Protein AF-A0A368F250-F1 (afdb_monomer)

Organism: Ancylostoma caninum (NCBI:txid29170)

Mean predicted aligned error: 8.26 Å

Sequence (162 aa):
MLPTKDPIIILNKEKTGNYNPNMENKTLSLICSYIQCHPVGLQCSTTVRPKGHCCDICGGMMKFASNKFTVDSIAAAIQETVKENNLMDLLQYSIDRIDNEGVVPHYQITVFPTKKYDDTVFQIFIIELDYKLSNNKGNSMEYFSVKYEWSRLDHSYSQGNC

Nearest PDB structures (foldseek):
  8avi-assembly1_B  TM=5.311E-01  e=6.232E-02  Bacillus cereus ATCC 14579
  1iuj-assembly1_B  TM=4.843E-01  e=1.153E-01  Thermus thermophilus
  2ap6-assembly1_A  TM=4.893E-01  e=9.933E-01  Agrobacterium fabrum str. C58
  5k9f-assembly1_A  TM=4.587E-01  e=7.766E-01  Paraburkholderia xenovorans LB400
  1vqs-assembly1_B  TM=4.486E-01  e=9.933E-01  Agrobacterium fabrum str. C58

Secondary structure (DSSP, 8-state):
----PPP-----TTTS----GGGSHHHHHHHHTT-PPPP-TTT-SB-B--TT-SS-BSSEEEEEE-SS--HHHHHHHHHHHHHHTT-TTTEEEEEEE--SS-SS-EEEEEEEESSS--HHHHHHHHHHHHHHHHHT-SSTTSSEEEEEEE-B--GGGGS---

Radius of gyration: 18.61 Å; Cα contacts (8 Å, |Δi|>4): 246; chains: 1; bounding box: 74×42×40 Å

Solvent-accessible surface area (backbone atoms only — not comparable to full-atom values): 9568 Å² total; per-residue (Å²): 137,80,84,79,73,74,80,79,78,76,69,63,51,85,50,49,47,70,51,59,73,60,48,38,69,72,50,31,52,60,57,35,73,78,54,85,71,72,88,48,72,91,63,19,67,38,66,40,65,59,92,72,54,80,46,65,38,56,33,28,37,40,33,33,34,27,73,68,61,32,53,66,57,50,52,51,50,50,53,50,52,32,59,78,67,69,39,72,81,45,54,46,74,49,81,41,34,78,45,87,79,54,93,50,46,30,41,36,38,38,37,37,50,69,56,85,68,54,43,65,63,44,50,52,52,52,53,51,42,50,51,53,55,57,67,70,38,90,51,76,84,36,52,38,80,73,47,74,52,63,19,36,62,65,69,79,71,74,80,76,83,132

Structure (mmCIF, N/CA/C/O backbone):
data_AF-A0A368F250-F1
#
_entry.id   AF-A0A368F250-F1
#
loop_
_atom_site.group_PDB
_atom_site.id
_atom_site.type_symbol
_atom_site.label_atom_id
_atom_site.label_alt_id
_atom_site.label_comp_id
_atom_site.label_asym_id
_atom_site.label_entity_id
_atom_site.label_seq_id
_atom_site.pdbx_PDB_ins_code
_atom_site.Cartn_x
_atom_site.Cartn_y
_atom_site.Cartn_z
_atom_site.occupancy
_atom_site.B_iso_or_equiv
_atom_site.auth_seq_id
_atom_site.auth_comp_id
_atom_site.auth_asym_id
_atom_site.auth_atom_id
_atom_site.pdbx_PDB_model_num
ATOM 1 N N . MET A 1 1 ? 39.733 22.087 -21.437 1.00 36.88 1 MET A N 1
ATOM 2 C CA . MET A 1 1 ? 38.599 22.117 -20.489 1.00 36.88 1 MET A CA 1
ATOM 3 C C . MET A 1 1 ? 37.687 20.952 -20.831 1.00 36.88 1 MET A C 1
ATOM 5 O O . MET A 1 1 ? 37.126 20.945 -21.916 1.00 36.88 1 MET A O 1
ATOM 9 N N . LEU A 1 2 ? 37.650 19.924 -19.982 1.00 27.22 2 LEU A N 1
ATOM 10 C CA . LEU A 1 2 ? 36.732 18.791 -20.127 1.00 27.22 2 LEU A CA 1
ATOM 11 C C . LEU A 1 2 ? 35.388 19.178 -19.492 1.00 27.22 2 LEU A C 1
ATOM 13 O O . LEU A 1 2 ? 35.412 19.801 -18.428 1.00 27.22 2 LEU A O 1
ATOM 17 N N . PRO A 1 3 ? 34.242 18.842 -20.105 1.00 37.28 3 PRO A N 1
ATOM 18 C CA . PRO A 1 3 ? 32.947 19.103 -19.499 1.00 37.28 3 PRO A CA 1
ATOM 19 C C . PRO A 1 3 ? 32.834 18.279 -18.213 1.00 37.28 3 PRO A C 1
ATOM 21 O O . PRO A 1 3 ? 32.969 17.054 -18.225 1.00 37.28 3 PRO A O 1
ATOM 24 N N . THR A 1 4 ? 32.628 18.969 -17.094 1.00 37.44 4 THR A N 1
ATOM 25 C CA . THR A 1 4 ? 32.219 18.374 -15.824 1.00 37.44 4 THR A CA 1
ATOM 26 C C . THR A 1 4 ? 30.917 17.628 -16.067 1.00 37.44 4 THR A C 1
ATOM 28 O O . THR A 1 4 ? 29.885 18.253 -16.294 1.00 37.44 4 THR A O 1
ATOM 31 N N . LYS A 1 5 ? 30.973 16.291 -16.073 1.00 36.16 5 LYS A N 1
ATOM 32 C CA . LYS A 1 5 ? 29.769 15.468 -15.960 1.00 36.16 5 LYS A CA 1
ATOM 33 C C . LYS A 1 5 ? 29.044 15.919 -14.698 1.00 36.16 5 LYS A C 1
ATOM 35 O O . LYS A 1 5 ? 29.668 15.960 -13.635 1.00 36.16 5 LYS A O 1
ATOM 40 N N . ASP A 1 6 ? 27.768 16.258 -14.838 1.00 34.47 6 ASP A N 1
ATOM 41 C CA . ASP A 1 6 ? 26.881 16.475 -13.704 1.00 34.47 6 ASP A CA 1
ATOM 42 C C . ASP A 1 6 ? 27.064 15.329 -12.699 1.00 34.47 6 ASP A C 1
ATOM 44 O O . ASP A 1 6 ? 27.244 14.174 -13.117 1.00 34.47 6 ASP A O 1
ATOM 48 N N . PRO A 1 7 ? 27.082 15.615 -11.386 1.00 36.72 7 PRO A N 1
ATOM 49 C CA . PRO A 1 7 ? 27.222 14.569 -10.393 1.00 36.72 7 PRO A CA 1
ATOM 50 C C . PRO A 1 7 ? 26.103 13.554 -10.616 1.00 36.72 7 PRO A C 1
ATOM 52 O O . PRO A 1 7 ? 24.920 13.879 -10.526 1.00 36.72 7 PRO A O 1
ATOM 55 N N . ILE A 1 8 ? 26.487 12.314 -10.923 1.00 40.16 8 ILE A N 1
ATOM 56 C CA . ILE A 1 8 ? 25.582 11.173 -10.852 1.00 40.16 8 ILE A CA 1
ATOM 57 C C . ILE A 1 8 ? 25.132 11.136 -9.394 1.00 40.16 8 ILE A C 1
ATOM 59 O O . ILE A 1 8 ? 25.889 10.722 -8.516 1.00 40.16 8 ILE A O 1
ATOM 63 N N . ILE A 1 9 ? 23.925 11.631 -9.121 1.00 42.59 9 ILE A N 1
ATOM 64 C CA . ILE A 1 9 ? 23.274 11.438 -7.833 1.00 42.59 9 ILE A CA 1
ATOM 65 C C . ILE A 1 9 ? 23.037 9.935 -7.753 1.00 42.59 9 ILE A C 1
ATOM 67 O O . ILE A 1 9 ? 22.082 9.407 -8.324 1.00 42.59 9 ILE A O 1
ATOM 71 N N . ILE A 1 10 ? 23.947 9.222 -7.090 1.00 41.34 10 ILE A N 1
ATOM 72 C CA . ILE A 1 10 ? 23.720 7.840 -6.690 1.00 41.34 10 ILE A CA 1
ATOM 73 C C . ILE A 1 10 ? 22.652 7.914 -5.601 1.00 41.34 10 ILE A C 1
ATOM 75 O O . ILE A 1 10 ? 22.943 7.992 -4.409 1.00 41.34 10 ILE A O 1
ATOM 79 N N . LEU A 1 11 ? 21.389 7.967 -6.024 1.00 51.03 11 LEU A N 1
ATOM 80 C CA . LEU A 1 11 ? 20.259 7.714 -5.147 1.00 51.03 11 LEU A CA 1
ATOM 81 C C . LEU A 1 11 ? 20.499 6.326 -4.572 1.00 51.03 11 LEU A C 1
ATOM 83 O O . LEU A 1 11 ? 20.677 5.365 -5.320 1.00 51.03 11 LEU A O 1
ATOM 87 N N . ASN A 1 12 ? 20.598 6.253 -3.251 1.00 54.69 12 ASN A N 1
ATOM 88 C CA . ASN A 1 12 ? 21.004 5.063 -2.522 1.00 54.69 12 ASN A CA 1
ATOM 89 C C . ASN A 1 12 ? 19.912 3.980 -2.657 1.00 54.69 12 ASN A C 1
ATOM 91 O O . ASN A 1 12 ? 19.056 3.844 -1.783 1.00 54.69 12 ASN A O 1
ATOM 95 N N . LYS A 1 13 ? 19.895 3.275 -3.804 1.00 59.06 13 LYS A N 1
ATOM 96 C CA . LYS A 1 13 ? 18.853 2.314 -4.214 1.00 59.06 13 LYS A CA 1
ATOM 97 C C . LYS A 1 13 ? 18.618 1.240 -3.155 1.00 59.06 13 LYS A C 1
ATOM 99 O O . LYS A 1 13 ? 17.488 0.813 -2.966 1.00 59.06 13 LYS A O 1
ATOM 104 N N . GLU A 1 14 ? 19.666 0.868 -2.422 1.00 62.62 14 GLU A N 1
ATOM 105 C CA . GLU A 1 14 ? 19.589 -0.133 -1.357 1.00 62.62 14 GLU A CA 1
ATOM 106 C C . GLU A 1 14 ? 18.621 0.263 -0.236 1.00 62.62 14 GLU A C 1
ATOM 108 O O . GLU A 1 14 ? 17.939 -0.598 0.310 1.00 62.62 14 GLU A O 1
ATOM 113 N N . LYS A 1 15 ? 18.493 1.560 0.079 1.00 74.44 15 LYS A N 1
ATOM 114 C CA . LYS A 1 15 ? 17.611 2.038 1.159 1.00 74.44 15 LYS A CA 1
ATOM 115 C C . LYS A 1 15 ? 16.198 2.388 0.689 1.00 74.44 15 LYS A C 1
ATOM 117 O O . LYS A 1 15 ? 15.266 2.409 1.490 1.00 74.44 15 LYS A O 1
ATOM 122 N N . THR A 1 16 ? 16.027 2.689 -0.596 1.00 81.06 16 THR A N 1
ATOM 123 C CA . THR A 1 16 ? 14.732 3.080 -1.185 1.00 81.06 16 THR A CA 1
ATOM 124 C C . THR A 1 16 ? 13.940 1.894 -1.733 1.00 81.06 16 THR A C 1
ATOM 126 O O . THR A 1 16 ? 12.872 2.073 -2.311 1.00 81.06 16 THR A O 1
ATOM 129 N N . GLY A 1 17 ? 14.436 0.674 -1.521 1.00 79.88 17 GLY A N 1
ATOM 130 C CA . GLY A 1 17 ? 13.808 -0.547 -2.000 1.00 79.88 17 GLY A CA 1
ATOM 131 C C . GLY A 1 17 ? 14.079 -0.806 -3.481 1.00 79.88 17 GLY A C 1
ATOM 132 O O . GLY A 1 17 ? 14.311 0.101 -4.288 1.00 79.88 17 GLY A O 1
ATOM 133 N N . ASN A 1 18 ? 14.032 -2.088 -3.838 1.00 83.94 18 ASN A N 1
ATOM 134 C CA . ASN A 1 18 ? 14.210 -2.542 -5.210 1.00 83.94 18 ASN A CA 1
ATOM 135 C C . ASN A 1 18 ? 12.852 -2.747 -5.874 1.00 83.94 18 ASN A C 1
ATOM 137 O O . ASN A 1 18 ? 11.958 -3.371 -5.303 1.00 83.94 18 ASN A O 1
ATOM 141 N N . TYR A 1 19 ? 12.725 -2.255 -7.103 1.00 86.56 19 TYR A N 1
ATOM 142 C CA . TYR A 1 19 ? 11.584 -2.585 -7.940 1.00 86.56 19 TYR A CA 1
ATOM 143 C C . TYR A 1 19 ? 11.553 -4.087 -8.219 1.00 86.56 19 TYR A C 1
ATOM 145 O O . TYR A 1 19 ? 12.568 -4.672 -8.604 1.00 86.56 19 TYR A O 1
ATOM 153 N N . ASN A 1 20 ? 10.384 -4.706 -8.060 1.00 86.00 20 ASN A N 1
ATOM 154 C CA . ASN A 1 20 ? 10.181 -6.096 -8.441 1.00 86.00 20 ASN A CA 1
ATOM 155 C C . ASN A 1 20 ? 9.692 -6.169 -9.901 1.00 86.00 20 ASN A C 1
ATOM 157 O O . ASN A 1 20 ? 8.531 -5.843 -10.162 1.00 86.00 20 ASN A O 1
ATOM 161 N N . PRO A 1 21 ? 10.513 -6.643 -10.859 1.00 87.44 21 PRO A N 1
ATOM 162 C CA . PRO A 1 21 ? 10.118 -6.724 -12.267 1.00 87.44 21 PRO A CA 1
ATOM 163 C C . PRO A 1 21 ? 8.967 -7.708 -12.518 1.00 87.44 21 PRO A C 1
ATOM 165 O O . PRO A 1 21 ? 8.319 -7.644 -13.561 1.00 87.44 21 PRO A O 1
ATOM 168 N N . ASN A 1 22 ? 8.644 -8.583 -11.559 1.00 88.69 22 ASN A N 1
ATOM 169 C CA . ASN A 1 22 ? 7.465 -9.445 -11.649 1.00 88.69 22 ASN A CA 1
ATOM 170 C C . ASN A 1 22 ? 6.145 -8.663 -11.543 1.00 88.69 22 ASN A C 1
ATOM 172 O O . ASN A 1 22 ? 5.094 -9.219 -11.846 1.00 88.69 22 ASN A O 1
ATOM 176 N N . MET A 1 23 ? 6.188 -7.380 -11.161 1.00 88.38 23 MET A N 1
ATOM 177 C CA . MET A 1 23 ? 5.033 -6.478 -11.189 1.00 88.38 23 MET A CA 1
ATOM 178 C C . MET A 1 23 ? 4.720 -5.922 -12.587 1.00 88.38 23 MET A C 1
ATOM 180 O O . MET A 1 23 ? 3.701 -5.251 -12.754 1.00 88.38 23 MET A O 1
ATOM 184 N N . GLU A 1 24 ? 5.573 -6.166 -13.587 1.00 90.38 24 GLU A N 1
ATOM 185 C CA . GLU A 1 24 ? 5.311 -5.770 -14.972 1.00 90.38 24 GLU A CA 1
ATOM 186 C C . GLU A 1 24 ? 4.128 -6.540 -15.552 1.00 90.38 24 GLU A C 1
ATOM 188 O O . GLU A 1 24 ? 4.054 -7.759 -15.415 1.00 90.38 24 GLU A O 1
ATOM 193 N N . ASN A 1 25 ? 3.235 -5.855 -16.274 1.00 89.56 25 ASN A N 1
ATOM 194 C CA . ASN A 1 25 ? 1.954 -6.426 -16.712 1.00 89.56 25 ASN A CA 1
ATOM 195 C C . ASN A 1 25 ? 2.090 -7.776 -17.430 1.00 89.56 25 ASN A C 1
ATOM 197 O O . ASN A 1 25 ? 1.280 -8.668 -17.194 1.00 89.56 25 ASN A O 1
ATOM 201 N N . LYS A 1 26 ? 3.103 -7.948 -18.292 1.00 92.06 26 LYS A N 1
ATOM 202 C CA . LYS A 1 26 ? 3.324 -9.212 -19.017 1.00 92.06 26 LYS A CA 1
ATOM 203 C C . LYS A 1 26 ? 3.673 -10.356 -18.063 1.00 92.06 26 LYS A C 1
ATOM 205 O O . LYS A 1 26 ? 3.060 -11.418 -18.136 1.00 92.06 26 LYS A O 1
ATOM 210 N N . THR A 1 27 ? 4.630 -10.125 -17.168 1.00 90.88 27 THR A N 1
ATOM 211 C CA . THR A 1 27 ? 5.093 -11.118 -16.193 1.00 90.88 27 THR A CA 1
ATOM 212 C C . THR A 1 27 ? 4.019 -11.398 -15.150 1.00 90.88 27 THR A C 1
ATOM 214 O O . THR A 1 27 ? 3.708 -12.557 -14.889 1.00 90.88 27 THR A O 1
ATOM 217 N N . LEU A 1 28 ? 3.387 -10.350 -14.618 1.00 92.12 28 LEU A N 1
ATOM 218 C CA . LEU A 1 28 ? 2.316 -10.465 -13.638 1.00 92.12 28 LEU A CA 1
ATOM 219 C C . LEU A 1 28 ? 1.123 -11.227 -14.213 1.00 92.12 28 LEU A C 1
ATOM 221 O O . LEU A 1 28 ? 0.612 -12.116 -13.550 1.00 92.12 28 LEU A O 1
ATOM 225 N N . SER A 1 29 ? 0.717 -10.957 -15.459 1.00 93.56 29 SER A N 1
ATOM 226 C CA . SER A 1 29 ? -0.391 -11.689 -16.096 1.00 93.56 29 SER A CA 1
ATOM 227 C C . SER A 1 29 ? -0.101 -13.184 -16.214 1.00 93.56 29 SER A C 1
ATOM 229 O O . SER A 1 29 ? -0.989 -13.996 -15.970 1.00 93.56 29 SER A O 1
ATOM 231 N N . LEU A 1 30 ? 1.143 -13.551 -16.541 1.00 95.00 30 LEU A N 1
ATOM 232 C CA . LEU A 1 30 ? 1.565 -14.949 -16.577 1.00 95.00 30 LEU A CA 1
ATOM 233 C C . LEU A 1 30 ? 1.584 -15.575 -15.178 1.00 95.00 30 LEU A C 1
ATOM 235 O O . LEU A 1 30 ? 1.164 -16.711 -15.025 1.00 95.00 30 LEU A O 1
ATOM 239 N N . ILE A 1 31 ? 2.041 -14.861 -14.148 1.00 91.50 31 ILE A N 1
ATOM 240 C CA . ILE A 1 31 ? 1.989 -15.363 -12.765 1.00 91.50 31 ILE A CA 1
ATOM 241 C C . ILE A 1 31 ? 0.529 -15.568 -12.349 1.00 91.50 31 ILE A C 1
ATOM 243 O O . ILE A 1 31 ? 0.154 -16.635 -11.866 1.00 91.50 31 ILE A O 1
ATOM 247 N N . CYS A 1 32 ? -0.314 -14.569 -12.599 1.00 92.94 32 CYS A N 1
ATOM 248 C CA . CYS A 1 32 ? -1.712 -14.576 -12.204 1.00 92.94 32 CYS A CA 1
ATOM 249 C C . CYS A 1 32 ? -2.556 -15.598 -12.966 1.00 92.94 32 CYS A C 1
ATOM 251 O O . CYS A 1 32 ? -3.581 -16.013 -12.436 1.00 92.94 32 CYS A O 1
ATOM 253 N N . SER A 1 33 ? -2.130 -16.080 -14.141 1.00 95.56 33 SER A N 1
ATOM 254 C CA . SER A 1 33 ? -2.841 -17.168 -14.827 1.00 95.56 33 SER A CA 1
ATOM 255 C C . SER A 1 33 ? -2.802 -18.496 -14.066 1.00 95.56 33 SER A C 1
ATOM 257 O O . SER A 1 33 ? -3.616 -19.370 -14.344 1.00 95.56 33 SER A O 1
ATOM 259 N N . TYR A 1 34 ? -1.880 -18.654 -13.110 1.00 94.62 34 TYR A N 1
ATOM 260 C CA . TYR A 1 34 ? -1.794 -19.830 -12.236 1.00 94.62 34 TYR A CA 1
ATOM 261 C C . TYR A 1 34 ? -2.455 -19.619 -10.865 1.00 94.62 34 TYR A C 1
ATOM 263 O O . TYR A 1 34 ? -2.421 -20.520 -10.029 1.00 94.62 34 TYR A O 1
ATOM 271 N N . ILE A 1 35 ? -3.040 -18.445 -10.610 1.00 93.00 35 ILE A N 1
ATOM 272 C CA . ILE A 1 35 ? -3.630 -18.091 -9.316 1.00 93.00 35 ILE A CA 1
ATOM 273 C C . ILE A 1 35 ? -5.151 -18.070 -9.430 1.00 93.00 35 ILE A C 1
ATOM 275 O O . ILE A 1 35 ? -5.722 -17.339 -10.236 1.00 93.00 35 ILE A O 1
ATOM 279 N N . GLN A 1 36 ? -5.821 -18.830 -8.566 1.00 93.00 36 GLN A N 1
ATOM 280 C CA . GLN A 1 36 ? -7.269 -18.764 -8.416 1.00 93.00 36 GLN A CA 1
ATOM 281 C C . GLN A 1 36 ? -7.636 -17.789 -7.291 1.00 93.00 36 GLN A C 1
ATOM 283 O O . GLN A 1 36 ? -7.308 -18.013 -6.126 1.00 93.00 36 GLN A O 1
ATOM 288 N N . CYS A 1 37 ? -8.325 -16.702 -7.639 1.00 89.94 37 CYS A N 1
ATOM 289 C CA . CYS A 1 37 ? -8.770 -15.702 -6.672 1.00 89.94 37 CYS A CA 1
ATOM 290 C C . CYS A 1 37 ? -10.059 -16.124 -5.965 1.00 89.94 37 CYS A C 1
ATOM 292 O O . CYS A 1 37 ? -11.011 -16.579 -6.601 1.00 89.94 37 CYS A O 1
ATOM 294 N N . HIS A 1 38 ? -10.102 -15.919 -4.649 1.00 86.06 38 HIS A N 1
ATOM 295 C CA . HIS A 1 38 ? -11.314 -16.113 -3.860 1.00 86.06 38 HIS A CA 1
ATOM 296 C C . HIS A 1 38 ? -12.197 -14.857 -3.926 1.00 86.06 38 HIS A C 1
ATOM 298 O O . HIS A 1 38 ? -11.666 -13.744 -3.914 1.00 86.06 38 HIS A O 1
ATOM 304 N N . PRO A 1 39 ? -13.533 -15.000 -3.971 1.00 83.00 39 PRO A N 1
ATOM 305 C CA . PRO A 1 39 ? -14.435 -13.857 -3.913 1.00 83.00 39 PRO A CA 1
ATOM 306 C C . PRO A 1 39 ? -14.287 -13.084 -2.597 1.00 83.00 39 PRO A C 1
ATOM 308 O O . PRO A 1 39 ? -14.414 -13.654 -1.516 1.00 83.00 39 PRO A O 1
ATOM 311 N N . VAL A 1 40 ? -14.079 -11.771 -2.695 1.00 82.69 40 VAL A N 1
ATOM 312 C CA . VAL A 1 40 ? -13.973 -10.854 -1.542 1.00 82.69 40 VAL A CA 1
ATOM 313 C C . VAL A 1 40 ? -15.281 -10.115 -1.225 1.00 82.69 40 VAL A C 1
ATOM 315 O O . VAL A 1 40 ? -15.386 -9.465 -0.190 1.00 82.69 40 VAL A O 1
ATOM 318 N N . GLY A 1 41 ? -16.315 -10.269 -2.062 1.00 70.56 41 GLY A N 1
ATOM 319 C CA . GLY A 1 41 ? -17.580 -9.522 -1.965 1.00 70.56 41 GLY A CA 1
ATOM 320 C C . GLY A 1 41 ? -18.421 -9.770 -0.704 1.00 70.56 41 GLY A C 1
ATOM 321 O O . GLY A 1 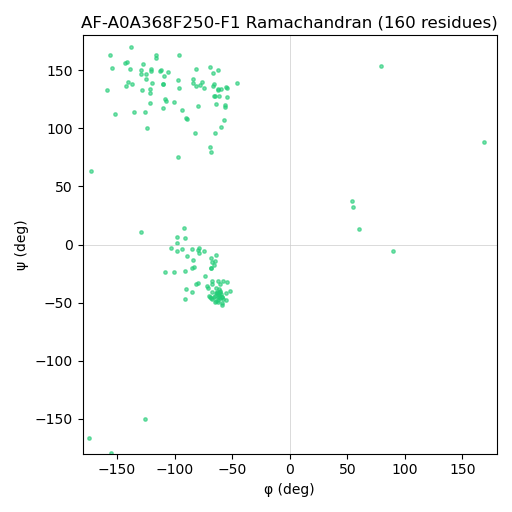41 ? -19.381 -9.051 -0.467 1.00 70.56 41 GLY A O 1
ATOM 322 N N . LEU A 1 42 ? -18.070 -10.759 0.126 1.00 74.50 42 LEU A N 1
ATOM 323 C CA . LEU A 1 42 ? -18.699 -10.968 1.439 1.00 74.50 42 LEU A CA 1
ATOM 324 C C . LEU A 1 42 ? -18.076 -10.105 2.549 1.00 74.50 42 LEU A C 1
ATOM 326 O O . LEU A 1 42 ? -18.632 -10.021 3.641 1.00 74.50 42 LEU A O 1
ATOM 330 N N . GLN A 1 43 ? -16.910 -9.503 2.300 1.00 82.19 43 GLN A N 1
ATOM 331 C CA . GLN A 1 43 ? -16.148 -8.743 3.294 1.00 82.19 43 GLN A CA 1
ATOM 332 C C . GLN A 1 43 ? -16.173 -7.230 3.039 1.00 82.19 43 GLN A C 1
ATOM 334 O O . GLN A 1 43 ? -15.979 -6.468 3.981 1.00 82.19 43 GLN A O 1
ATOM 339 N N . CYS A 1 44 ? -16.409 -6.792 1.798 1.00 89.44 44 CYS A N 1
ATOM 340 C CA . CYS A 1 44 ? -16.508 -5.386 1.407 1.00 89.44 44 CYS A CA 1
ATOM 341 C C . CYS A 1 44 ? -17.373 -5.215 0.141 1.00 89.44 44 CYS A C 1
ATOM 343 O O . CYS A 1 44 ? -17.452 -6.118 -0.690 1.00 89.44 44 CYS A O 1
ATOM 345 N N . SER A 1 45 ? -18.019 -4.052 -0.001 1.00 89.75 45 SER A N 1
ATOM 346 C CA . SER A 1 45 ? -18.836 -3.650 -1.157 1.00 89.75 45 SER A CA 1
ATOM 347 C C . SER A 1 45 ? -18.003 -3.167 -2.340 1.00 89.75 45 SER A C 1
ATOM 349 O O . SER A 1 45 ? -18.372 -3.377 -3.494 1.00 89.75 45 SER A O 1
ATOM 351 N N . THR A 1 46 ? -16.866 -2.531 -2.064 1.00 92.44 46 THR A N 1
ATOM 352 C CA . THR A 1 46 ? -15.881 -2.135 -3.075 1.00 92.44 46 THR A CA 1
ATOM 353 C C . THR A 1 46 ? -14.531 -2.709 -2.711 1.00 92.44 46 THR A C 1
ATOM 355 O O . THR A 1 46 ? -14.202 -2.796 -1.533 1.00 92.44 46 THR A O 1
ATOM 358 N N . THR A 1 47 ? -13.737 -3.060 -3.714 1.00 93.25 47 THR A N 1
ATOM 359 C CA . THR A 1 47 ? -12.432 -3.695 -3.529 1.00 93.25 47 THR A CA 1
ATOM 360 C C . THR A 1 47 ? -11.309 -2.807 -4.041 1.00 93.25 47 THR A C 1
ATOM 362 O O . THR A 1 47 ? -11.536 -1.901 -4.844 1.00 93.25 47 THR A O 1
ATOM 365 N N . VAL A 1 48 ? -10.079 -3.104 -3.628 1.00 93.12 48 VAL A N 1
ATOM 366 C CA . VAL A 1 48 ? -8.865 -2.505 -4.199 1.00 93.12 48 VAL A CA 1
ATOM 367 C C . VAL A 1 48 ? -7.959 -3.592 -4.772 1.00 93.12 48 VAL A C 1
ATOM 369 O O . VAL A 1 48 ? -7.940 -4.715 -4.270 1.00 93.12 48 VAL A O 1
ATOM 372 N N . ARG A 1 49 ? -7.190 -3.268 -5.819 1.00 93.88 49 ARG A N 1
ATOM 373 C CA . ARG A 1 49 ? -6.161 -4.159 -6.377 1.00 93.88 49 ARG A CA 1
ATOM 374 C C . ARG A 1 49 ? -4.801 -3.460 -6.385 1.00 93.88 49 ARG A C 1
ATOM 376 O O . ARG A 1 49 ? -4.543 -2.643 -7.274 1.00 93.88 49 ARG A O 1
ATOM 383 N N . PRO A 1 50 ? -3.926 -3.754 -5.412 1.00 95.06 50 PRO A N 1
ATOM 384 C CA . PRO A 1 50 ? -2.584 -3.186 -5.378 1.00 95.06 50 PRO A CA 1
ATOM 385 C C . PRO A 1 50 ? -1.763 -3.609 -6.601 1.00 95.06 50 PRO A C 1
ATOM 387 O O . PRO A 1 50 ? -1.935 -4.705 -7.141 1.00 95.06 50 PRO A O 1
ATOM 390 N N . LYS A 1 51 ? -0.827 -2.762 -7.045 1.00 93.31 51 LYS A N 1
ATOM 391 C CA . LYS A 1 51 ? 0.121 -3.159 -8.098 1.00 93.31 51 LYS A CA 1
ATOM 392 C C . LYS A 1 51 ? 0.925 -4.368 -7.610 1.00 93.31 51 LYS A C 1
ATOM 394 O O . LYS A 1 51 ? 1.387 -4.363 -6.475 1.00 93.31 51 LYS A O 1
ATOM 399 N N . GLY A 1 52 ? 1.070 -5.379 -8.467 1.00 92.69 52 GLY A N 1
ATOM 400 C CA . GLY A 1 52 ? 1.731 -6.642 -8.126 1.00 92.69 52 GLY A CA 1
ATOM 401 C C . GLY A 1 52 ? 0.804 -7.720 -7.555 1.00 92.69 52 GLY A C 1
ATOM 402 O O . GLY A 1 52 ? 1.246 -8.853 -7.391 1.00 92.69 52 GLY A O 1
ATOM 403 N N . HIS A 1 53 ? -0.473 -7.416 -7.300 1.00 93.06 53 HIS A N 1
ATOM 404 C CA . HIS A 1 53 ? -1.451 -8.398 -6.830 1.00 93.06 53 HIS A CA 1
ATOM 405 C C . HIS A 1 53 ? -2.293 -8.967 -7.978 1.00 93.06 53 HIS A C 1
ATOM 407 O O . HIS A 1 53 ? -2.728 -8.242 -8.873 1.00 93.06 53 HIS A O 1
ATOM 413 N N . CYS A 1 54 ? -2.578 -10.269 -7.908 1.00 93.19 54 CYS A N 1
ATOM 414 C CA . CYS A 1 54 ? -3.475 -10.948 -8.848 1.00 93.19 54 CYS A CA 1
ATOM 415 C C . CYS A 1 54 ? -4.955 -10.763 -8.508 1.00 93.19 54 CYS A C 1
ATOM 417 O O . CYS A 1 54 ? -5.795 -10.694 -9.404 1.00 93.19 54 CYS A O 1
ATOM 419 N N . CYS A 1 55 ? -5.264 -10.690 -7.214 1.00 92.44 55 CYS A N 1
ATOM 420 C CA . CYS A 1 55 ? -6.624 -10.692 -6.701 1.00 92.44 55 CYS A CA 1
ATOM 421 C C . CYS A 1 55 ? -6.990 -9.343 -6.096 1.00 92.44 55 CYS A C 1
ATOM 423 O O . CYS A 1 55 ? -6.137 -8.636 -5.555 1.00 92.44 55 CYS A O 1
ATOM 425 N N . ASP A 1 56 ? -8.277 -9.028 -6.168 1.00 92.62 56 ASP A N 1
ATOM 426 C CA . ASP A 1 56 ? -8.869 -7.941 -5.402 1.00 92.62 56 ASP A CA 1
ATOM 427 C C . ASP A 1 56 ? -8.830 -8.259 -3.904 1.00 92.62 56 ASP A C 1
ATOM 429 O O . ASP A 1 56 ? -8.929 -9.421 -3.504 1.00 92.62 56 ASP A O 1
ATOM 433 N N . ILE A 1 57 ? -8.695 -7.223 -3.080 1.00 92.38 57 ILE A N 1
ATOM 434 C CA . ILE A 1 57 ? -8.687 -7.323 -1.619 1.00 92.38 57 ILE A CA 1
ATOM 435 C C . ILE A 1 57 ? -9.704 -6.357 -1.007 1.00 92.38 57 ILE A C 1
ATOM 437 O O . ILE A 1 57 ? -10.009 -5.314 -1.592 1.00 92.38 57 ILE A O 1
ATOM 441 N N . CYS A 1 58 ? -10.163 -6.683 0.202 1.00 93.62 58 CYS A N 1
ATOM 442 C CA . CYS A 1 58 ? -10.757 -5.715 1.118 1.00 93.62 58 CYS A CA 1
ATOM 443 C C . CYS A 1 58 ? -9.635 -5.128 1.969 1.00 93.62 58 CYS A C 1
ATOM 445 O O . CYS A 1 58 ? -9.050 -5.825 2.795 1.00 93.62 58 CYS A O 1
ATOM 447 N N . GLY A 1 59 ? -9.275 -3.878 1.720 1.00 94.56 59 GLY A N 1
ATOM 448 C CA . GLY A 1 59 ? -8.095 -3.281 2.324 1.00 94.56 59 GLY A CA 1
ATOM 449 C C . GLY A 1 59 ? -7.952 -1.809 1.995 1.00 94.56 59 GLY A C 1
ATOM 450 O O . GLY A 1 59 ? -8.880 -1.162 1.505 1.00 94.56 59 GLY A O 1
ATOM 451 N N . GLY A 1 60 ? -6.768 -1.290 2.274 1.00 95.62 60 GLY A N 1
ATOM 452 C CA . GLY A 1 60 ? -6.406 0.096 2.037 1.00 95.62 60 GLY A CA 1
ATOM 453 C C . GLY A 1 60 ? -5.099 0.181 1.266 1.00 95.62 60 GLY A C 1
ATOM 454 O O . GLY A 1 60 ? -4.239 -0.689 1.376 1.00 95.62 60 GLY A O 1
ATOM 455 N N . MET A 1 61 ? -4.950 1.225 0.469 1.00 96.38 61 MET A N 1
ATOM 456 C CA . MET A 1 61 ? -3.770 1.463 -0.338 1.00 96.38 61 MET A CA 1
ATOM 457 C C . MET A 1 61 ? -3.457 2.954 -0.362 1.00 96.38 61 MET A C 1
ATOM 459 O O . MET A 1 61 ? -4.337 3.783 -0.583 1.00 96.38 61 MET A O 1
ATOM 463 N N . MET A 1 62 ? -2.182 3.285 -0.205 1.00 97.50 62 MET A N 1
ATOM 464 C CA . MET A 1 62 ? -1.663 4.636 -0.368 1.00 97.50 62 MET A CA 1
ATOM 465 C C . MET A 1 62 ? -0.472 4.609 -1.319 1.00 97.50 62 MET A C 1
ATOM 467 O O . MET A 1 62 ? 0.422 3.779 -1.184 1.00 97.50 62 MET A O 1
ATOM 471 N N . LYS A 1 63 ? -0.451 5.517 -2.290 1.00 97.38 63 LYS A N 1
ATOM 472 C CA . LYS A 1 63 ? 0.646 5.709 -3.240 1.00 97.38 63 LYS A CA 1
ATOM 473 C C . LYS A 1 63 ? 1.186 7.118 -3.104 1.00 97.38 63 LYS A C 1
ATOM 475 O O . LYS A 1 63 ? 0.402 8.055 -3.000 1.00 97.38 63 LYS A O 1
ATOM 480 N N . PHE A 1 64 ? 2.500 7.271 -3.150 1.00 95.75 64 PHE A N 1
ATOM 481 C CA . PHE A 1 64 ? 3.150 8.579 -3.109 1.00 95.75 64 PHE A CA 1
ATOM 482 C C . PHE A 1 64 ? 4.537 8.514 -3.741 1.00 95.75 64 PHE A C 1
ATOM 484 O O . PHE A 1 64 ? 5.113 7.439 -3.907 1.00 95.75 64 PHE A O 1
ATOM 491 N N . ALA A 1 65 ? 5.082 9.677 -4.078 1.00 93.25 65 ALA A N 1
ATOM 492 C CA . ALA A 1 65 ? 6.455 9.838 -4.528 1.00 93.25 65 ALA A CA 1
ATOM 493 C C . ALA A 1 65 ? 7.267 10.572 -3.458 1.00 93.25 65 ALA A C 1
ATOM 495 O O . ALA A 1 65 ? 6.784 11.533 -2.853 1.00 93.25 65 ALA A O 1
ATOM 496 N N . SER A 1 66 ? 8.494 10.118 -3.210 1.00 91.44 66 SER A N 1
ATOM 497 C CA . SER A 1 66 ? 9.386 10.753 -2.240 1.00 91.44 66 SER A CA 1
ATOM 498 C C . SER A 1 66 ? 10.847 10.396 -2.495 1.00 91.44 66 SER A C 1
ATOM 500 O O . SER A 1 66 ? 11.201 9.223 -2.593 1.00 91.44 66 SER A O 1
ATOM 502 N N . ASN A 1 67 ? 11.719 11.404 -2.491 1.00 87.88 67 ASN A N 1
ATOM 503 C CA . ASN A 1 67 ? 13.177 11.239 -2.475 1.00 87.88 67 ASN A CA 1
ATOM 504 C C . ASN A 1 67 ? 13.770 11.274 -1.052 1.00 87.88 67 ASN A C 1
ATOM 506 O O . ASN A 1 67 ? 14.973 11.080 -0.891 1.00 87.88 67 ASN A O 1
ATOM 510 N N . LYS A 1 68 ? 12.937 11.522 -0.034 1.00 88.19 68 LYS A N 1
ATOM 511 C CA . LYS A 1 68 ? 13.340 11.615 1.372 1.00 88.19 68 LYS A CA 1
ATOM 512 C C . LYS A 1 68 ? 13.258 10.282 2.103 1.00 88.19 68 LYS A C 1
ATOM 514 O O . LYS A 1 68 ? 14.171 9.914 2.837 1.00 88.19 68 LYS A O 1
ATOM 519 N N . PHE A 1 69 ? 12.141 9.588 1.933 1.00 89.88 69 PHE A N 1
ATOM 520 C CA . PHE A 1 69 ? 11.843 8.369 2.667 1.00 89.88 69 PHE A CA 1
ATOM 521 C C . PHE A 1 69 ? 12.582 7.148 2.116 1.00 89.88 69 PHE A C 1
ATOM 523 O O . PHE A 1 69 ? 12.646 6.922 0.905 1.00 89.88 69 PHE A O 1
ATOM 530 N N . THR A 1 70 ? 13.101 6.349 3.045 1.00 90.31 70 THR A N 1
ATOM 531 C CA . THR A 1 70 ? 13.561 4.968 2.859 1.00 90.31 70 THR A CA 1
ATOM 532 C C . THR A 1 70 ? 12.456 3.992 3.261 1.00 90.31 70 THR A C 1
ATOM 534 O O . THR A 1 70 ? 11.549 4.369 4.010 1.00 90.31 70 THR A O 1
ATOM 537 N N . VAL A 1 71 ? 12.557 2.727 2.842 1.00 89.69 71 VAL A N 1
ATOM 538 C CA . VAL A 1 71 ? 11.606 1.677 3.261 1.00 89.69 71 VAL A CA 1
ATOM 539 C C . VAL A 1 71 ? 11.540 1.575 4.788 1.00 89.69 71 VAL A C 1
ATOM 541 O O . VAL A 1 71 ? 10.448 1.537 5.346 1.00 89.69 71 VAL A O 1
ATOM 544 N N . ASP A 1 72 ? 12.686 1.651 5.470 1.00 91.75 72 ASP A N 1
ATOM 545 C CA . ASP A 1 72 ? 12.752 1.616 6.937 1.00 91.75 72 ASP A CA 1
ATOM 546 C C . ASP A 1 72 ? 12.034 2.802 7.589 1.00 91.75 72 ASP A C 1
ATOM 548 O O . ASP A 1 72 ? 11.318 2.630 8.571 1.00 91.75 72 ASP A O 1
ATOM 552 N N . SER A 1 73 ? 12.189 4.013 7.041 1.00 93.12 73 SER A N 1
ATOM 553 C CA . SER A 1 73 ? 11.514 5.199 7.583 1.00 93.12 73 SER A CA 1
ATOM 554 C C . SER A 1 73 ? 9.997 5.141 7.389 1.00 93.12 73 SER A C 1
ATOM 556 O O . SER A 1 73 ? 9.249 5.582 8.258 1.00 93.12 73 SER A O 1
ATOM 558 N N . ILE A 1 74 ? 9.542 4.540 6.283 1.00 94.94 74 ILE A N 1
ATOM 559 C CA . ILE A 1 74 ? 8.121 4.296 6.024 1.00 94.94 74 ILE A CA 1
ATOM 560 C C . ILE A 1 74 ? 7.600 3.243 7.002 1.00 94.94 74 ILE A C 1
ATOM 562 O O . ILE A 1 74 ? 6.562 3.449 7.624 1.00 94.94 74 ILE A O 1
ATOM 566 N N . ALA A 1 75 ? 8.333 2.142 7.184 1.00 94.81 75 ALA A N 1
ATOM 567 C CA . ALA A 1 75 ? 7.975 1.098 8.136 1.00 94.81 75 ALA A CA 1
ATOM 568 C C . ALA A 1 75 ? 7.895 1.646 9.567 1.00 94.81 75 ALA A C 1
ATOM 570 O O . ALA A 1 75 ? 6.941 1.345 10.276 1.00 94.81 75 ALA A O 1
ATOM 571 N N . ALA A 1 76 ? 8.842 2.493 9.976 1.00 95.00 76 ALA A N 1
ATOM 572 C CA . ALA A 1 76 ? 8.811 3.151 11.278 1.00 95.00 76 ALA A CA 1
ATOM 573 C C . AL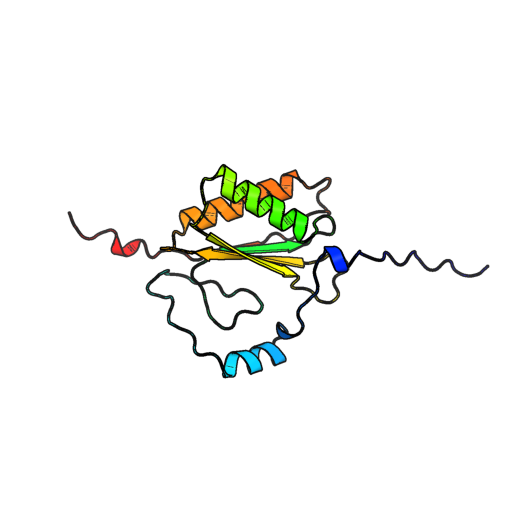A A 1 76 ? 7.565 4.035 11.443 1.00 95.00 76 ALA A C 1
ATOM 575 O O . ALA A 1 76 ? 6.879 3.918 12.456 1.00 95.00 76 ALA A O 1
ATOM 576 N N . ALA A 1 77 ? 7.227 4.848 10.434 1.00 95.62 77 ALA A N 1
ATOM 577 C CA . ALA A 1 77 ? 6.021 5.676 10.454 1.00 95.62 77 ALA A CA 1
ATOM 578 C C . ALA A 1 77 ? 4.739 4.831 10.548 1.00 95.62 77 ALA A C 1
ATOM 580 O O . ALA A 1 77 ? 3.857 5.153 11.338 1.00 95.62 77 ALA A O 1
ATOM 581 N N . ILE A 1 78 ? 4.660 3.717 9.809 1.00 95.69 78 ILE A N 1
ATOM 582 C CA . ILE A 1 78 ? 3.548 2.761 9.913 1.00 95.69 78 ILE A CA 1
ATOM 583 C C . ILE A 1 78 ? 3.442 2.216 11.338 1.00 95.69 78 ILE A C 1
ATOM 585 O O . ILE A 1 78 ? 2.367 2.266 11.925 1.00 95.69 78 ILE A O 1
ATOM 589 N N . GLN A 1 79 ? 4.539 1.709 11.905 1.00 94.69 79 GLN A N 1
ATOM 590 C CA . GLN A 1 79 ? 4.540 1.112 13.245 1.00 94.69 79 GLN A CA 1
ATOM 591 C C . GLN A 1 79 ? 4.132 2.118 14.325 1.00 94.69 79 GLN A C 1
ATOM 593 O O . GLN A 1 79 ? 3.401 1.775 15.253 1.00 94.69 79 GLN A O 1
ATOM 598 N N . GLU A 1 80 ? 4.562 3.370 14.190 1.00 95.00 80 GLU A N 1
ATOM 599 C CA . GLU A 1 80 ? 4.157 4.458 15.073 1.00 95.00 80 GLU A CA 1
ATOM 600 C C . GLU A 1 8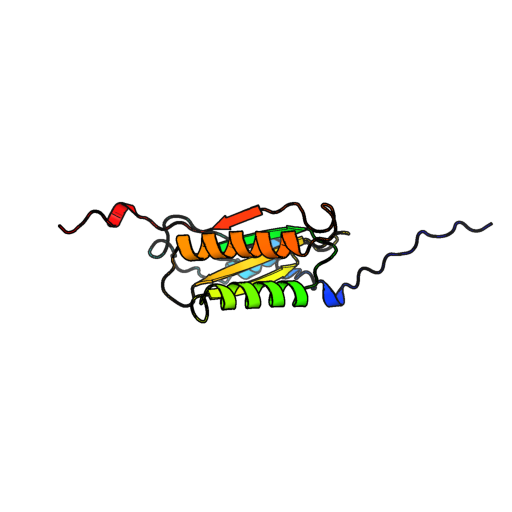0 ? 2.652 4.738 14.962 1.00 95.00 80 GLU A C 1
ATOM 602 O O . GLU A 1 80 ? 1.965 4.722 15.981 1.00 95.00 80 GLU A O 1
ATOM 607 N N . THR A 1 81 ? 2.113 4.876 13.744 1.00 95.44 81 THR A N 1
ATOM 608 C CA . THR A 1 81 ? 0.669 5.067 13.516 1.00 95.44 81 THR A CA 1
ATOM 609 C C . THR A 1 81 ? -0.156 3.888 14.041 1.00 95.44 81 THR A C 1
ATOM 611 O O . THR A 1 81 ? -1.194 4.095 14.665 1.00 95.44 81 THR A O 1
ATOM 614 N N . VAL A 1 82 ? 0.299 2.643 13.847 1.00 93.56 82 VAL A N 1
ATOM 615 C CA . VAL A 1 82 ? -0.376 1.449 14.390 1.00 93.56 82 VAL A CA 1
ATOM 616 C C . VAL A 1 82 ? -0.416 1.499 15.916 1.00 93.56 82 VAL A C 1
ATOM 618 O O . VAL A 1 82 ? -1.457 1.231 16.520 1.00 93.56 82 VAL A O 1
ATOM 621 N N . LYS A 1 83 ? 0.708 1.849 16.545 1.00 93.81 83 LYS A N 1
ATOM 622 C CA . LYS A 1 83 ? 0.836 1.903 18.001 1.00 93.81 83 LYS A CA 1
ATOM 623 C C . LYS A 1 83 ? -0.018 3.013 18.614 1.00 93.81 83 LYS A C 1
ATOM 625 O O . LYS A 1 83 ? -0.716 2.752 19.588 1.00 93.81 83 LYS A O 1
ATOM 630 N N . GLU A 1 84 ? 0.027 4.223 18.063 1.00 93.38 84 GLU A N 1
ATOM 631 C CA . GLU A 1 84 ? -0.718 5.386 18.571 1.00 93.38 84 GLU A CA 1
ATOM 632 C C . GLU A 1 84 ? -2.236 5.176 18.527 1.00 93.38 84 GLU A C 1
ATOM 634 O O . GLU A 1 84 ? -2.948 5.629 19.422 1.00 93.38 84 GLU A O 1
ATOM 639 N N . ASN A 1 85 ? -2.717 4.411 17.546 1.00 89.62 85 ASN A N 1
ATOM 640 C CA . ASN A 1 85 ? -4.141 4.148 17.341 1.00 89.62 85 ASN A CA 1
ATOM 641 C C . ASN A 1 85 ? -4.626 2.816 17.911 1.00 89.62 85 ASN A C 1
ATOM 643 O O . ASN A 1 85 ? -5.774 2.435 17.695 1.00 89.62 85 ASN A O 1
ATOM 647 N N . ASN A 1 86 ? -3.771 2.094 18.641 1.00 89.81 86 ASN A N 1
ATOM 648 C CA . ASN A 1 86 ? -4.077 0.767 19.180 1.00 89.81 86 ASN A CA 1
ATOM 649 C C . ASN A 1 86 ? -4.555 -0.228 18.101 1.00 89.81 86 ASN A C 1
ATOM 651 O O . ASN A 1 86 ? -5.422 -1.063 18.350 1.00 89.81 86 ASN A O 1
ATOM 655 N N . LEU A 1 87 ? -3.970 -0.158 16.900 1.00 88.88 87 LEU A N 1
ATOM 656 C CA . LEU A 1 87 ? -4.316 -1.014 15.757 1.00 88.88 87 LEU A CA 1
ATOM 657 C C . LEU A 1 87 ? -3.463 -2.288 15.681 1.00 88.88 87 LEU A C 1
ATOM 659 O O . LEU A 1 87 ? -3.445 -2.977 14.656 1.00 88.88 87 LEU A O 1
ATOM 663 N N . MET A 1 88 ? -2.748 -2.604 16.764 1.00 86.00 88 MET A N 1
ATOM 664 C CA . MET A 1 88 ? -1.974 -3.837 16.884 1.00 86.00 88 MET A CA 1
ATOM 665 C C . MET A 1 88 ? -2.888 -5.040 16.624 1.00 86.00 88 MET A C 1
ATOM 667 O O . MET A 1 88 ? -4.014 -5.105 17.116 1.00 86.00 88 MET A O 1
ATOM 671 N N . ASP A 1 89 ? -2.411 -5.982 15.815 1.00 86.31 89 ASP A N 1
ATOM 672 C CA . ASP A 1 89 ? -3.140 -7.192 15.420 1.00 86.31 89 ASP A CA 1
ATOM 673 C C . ASP A 1 89 ? -4.465 -6.963 14.674 1.00 86.31 89 ASP A C 1
ATOM 675 O O . ASP A 1 89 ? -5.243 -7.914 14.536 1.00 86.31 89 ASP A O 1
ATOM 679 N N . LEU A 1 90 ? -4.748 -5.746 14.189 1.00 87.75 90 LEU A N 1
ATOM 680 C CA . LEU A 1 90 ? -5.896 -5.449 13.314 1.00 87.75 90 LEU A CA 1
ATOM 681 C C . LEU A 1 90 ? -5.507 -5.344 11.839 1.00 87.75 90 LEU A C 1
ATOM 683 O O . LEU A 1 90 ? -6.347 -5.566 10.962 1.00 87.75 90 LEU A O 1
ATOM 687 N N . LEU A 1 91 ? -4.237 -5.041 11.569 1.00 90.56 91 LEU A N 1
ATOM 688 C CA . LEU A 1 91 ? -3.738 -4.857 10.219 1.00 90.56 91 LEU A CA 1
ATOM 689 C C . LEU A 1 91 ? -2.361 -5.483 9.993 1.00 90.56 91 LEU A C 1
ATOM 691 O O . LEU A 1 91 ? -1.536 -5.602 10.897 1.00 90.56 91 LEU A O 1
ATOM 695 N N . GLN A 1 92 ? -2.130 -5.878 8.749 1.00 92.31 92 GLN A N 1
ATOM 696 C CA . GLN A 1 92 ? -0.829 -6.181 8.163 1.00 92.31 92 GLN A CA 1
ATOM 697 C C . GLN A 1 92 ? -0.559 -5.178 7.047 1.00 92.31 92 GLN A C 1
ATOM 699 O O . GLN A 1 92 ? -1.492 -4.564 6.528 1.00 92.31 92 GLN A O 1
ATOM 704 N N . TYR A 1 93 ? 0.701 -5.017 6.649 1.00 94.88 93 TYR A N 1
ATOM 705 C CA . TYR A 1 93 ? 1.052 -4.098 5.574 1.00 94.88 93 TYR A CA 1
ATOM 706 C C . TYR A 1 93 ? 2.152 -4.638 4.657 1.00 94.88 93 TYR A C 1
ATOM 708 O O . TYR A 1 93 ? 2.964 -5.470 5.061 1.00 94.88 93 TYR A O 1
ATOM 716 N N . SER A 1 94 ? 2.188 -4.119 3.431 1.00 95.00 94 SER A N 1
ATOM 717 C CA . SER A 1 94 ? 3.322 -4.206 2.509 1.00 95.00 94 SER A CA 1
ATOM 718 C C . SER A 1 94 ? 3.808 -2.802 2.149 1.00 95.00 94 SER A C 1
ATOM 720 O O . SER A 1 94 ? 3.032 -1.843 2.163 1.00 95.00 94 SER A O 1
ATOM 722 N N . ILE A 1 95 ? 5.100 -2.681 1.842 1.00 95.19 95 ILE A N 1
ATOM 723 C CA . ILE A 1 95 ? 5.707 -1.463 1.300 1.00 95.19 95 ILE A CA 1
ATOM 724 C C . ILE A 1 95 ? 6.426 -1.869 0.024 1.00 95.19 95 ILE A C 1
ATOM 726 O O . ILE A 1 95 ? 7.417 -2.595 0.069 1.00 95.19 95 ILE A O 1
ATOM 730 N N . ASP A 1 96 ? 5.942 -1.372 -1.103 1.00 93.31 96 ASP A N 1
ATOM 731 C CA . ASP A 1 96 ? 6.445 -1.733 -2.418 1.00 93.31 96 ASP A CA 1
ATOM 732 C C . ASP A 1 96 ? 6.930 -0.484 -3.146 1.00 93.31 96 ASP A C 1
ATOM 734 O O . ASP A 1 96 ? 6.212 0.513 -3.253 1.00 93.31 96 ASP A O 1
ATOM 738 N N . ARG A 1 97 ? 8.146 -0.531 -3.698 1.00 92.50 97 ARG A N 1
ATOM 739 C CA . ARG A 1 97 ? 8.567 0.450 -4.699 1.00 92.50 97 ARG A CA 1
ATOM 740 C C . ARG A 1 97 ? 7.963 0.051 -6.041 1.00 92.50 97 ARG A C 1
ATOM 742 O O . ARG A 1 97 ? 8.259 -1.029 -6.543 1.00 92.50 97 ARG A O 1
ATOM 749 N N . ILE A 1 98 ? 7.136 0.912 -6.627 1.00 91.81 98 ILE A N 1
ATOM 750 C CA . ILE A 1 98 ? 6.318 0.600 -7.811 1.00 91.81 98 ILE A CA 1
ATOM 751 C C . ILE A 1 98 ? 6.855 1.172 -9.129 1.00 91.81 98 ILE A C 1
ATOM 753 O O . ILE A 1 98 ? 6.272 0.896 -10.184 1.00 91.81 98 ILE A O 1
ATOM 757 N N . ASP A 1 99 ? 7.950 1.930 -9.089 1.00 88.38 99 ASP A N 1
ATOM 758 C CA . ASP A 1 99 ? 8.692 2.424 -10.251 1.00 88.38 99 ASP A CA 1
ATOM 759 C C . ASP A 1 99 ? 10.050 1.719 -10.403 1.00 88.38 99 ASP A C 1
ATOM 761 O O . ASP A 1 99 ? 10.721 1.428 -9.416 1.00 88.38 99 ASP A O 1
ATOM 765 N N . ASN A 1 100 ? 10.476 1.496 -11.648 1.00 80.06 100 ASN A N 1
ATOM 766 C CA . ASN A 1 100 ? 11.774 0.891 -11.964 1.00 80.06 100 ASN A CA 1
ATOM 767 C C . ASN A 1 100 ? 12.900 1.936 -12.121 1.00 80.06 100 ASN A C 1
ATOM 769 O O . ASN A 1 100 ? 14.036 1.724 -11.699 1.00 80.06 100 ASN A O 1
ATOM 773 N N . GLU A 1 101 ? 12.579 3.083 -12.730 1.00 69.12 101 GLU A N 1
ATOM 774 C CA . GLU A 1 101 ? 13.568 4.050 -13.239 1.00 69.12 101 GLU A CA 1
ATOM 775 C C . GLU A 1 101 ? 13.319 5.493 -12.775 1.00 69.12 101 GLU A C 1
ATOM 777 O O . GLU A 1 101 ? 13.939 6.431 -13.276 1.00 69.12 101 GLU A O 1
ATOM 782 N N . GLY A 1 102 ? 12.417 5.707 -11.815 1.00 67.75 102 GLY A N 1
ATOM 783 C CA . GLY A 1 102 ? 12.132 7.041 -11.306 1.00 67.75 102 GLY A CA 1
ATOM 784 C C . GLY A 1 102 ? 13.342 7.637 -10.589 1.00 67.75 102 GLY A C 1
ATOM 785 O O . GLY A 1 102 ? 13.889 7.041 -9.657 1.00 67.75 102 GLY A O 1
ATOM 786 N N . VAL A 1 103 ? 13.720 8.860 -10.985 1.00 79.81 103 VAL A N 1
ATOM 787 C CA . VAL A 1 103 ? 14.630 9.721 -10.203 1.00 79.81 103 VAL A CA 1
ATOM 788 C C . VAL A 1 103 ? 14.046 9.964 -8.808 1.00 79.81 103 VAL A C 1
ATOM 790 O O . VAL A 1 103 ? 14.771 10.074 -7.828 1.00 79.81 103 VAL A O 1
ATOM 793 N N . VAL A 1 104 ? 12.718 10.000 -8.703 1.00 88.06 104 VAL A N 1
ATOM 794 C CA . VAL A 1 104 ? 12.012 10.001 -7.425 1.00 88.06 104 VAL A CA 1
ATOM 795 C C . VAL A 1 104 ? 11.306 8.653 -7.255 1.00 88.06 104 VAL A C 1
ATOM 797 O O . VAL A 1 104 ? 10.423 8.342 -8.062 1.00 88.06 104 VAL A O 1
ATOM 800 N N . PRO A 1 105 ? 11.664 7.865 -6.223 1.00 91.12 105 PRO A N 1
ATOM 801 C CA . PRO A 1 105 ? 10.967 6.631 -5.893 1.00 91.12 105 PRO A CA 1
ATOM 802 C C . PRO A 1 105 ? 9.472 6.862 -5.672 1.00 91.12 105 PRO A C 1
ATOM 804 O O . PRO A 1 105 ? 9.065 7.811 -4.995 1.00 91.12 105 PRO A O 1
ATOM 807 N N . HIS A 1 106 ? 8.665 5.978 -6.243 1.00 94.06 106 HIS A N 1
ATOM 808 C CA . HIS A 1 106 ? 7.233 5.883 -6.024 1.00 94.06 106 HIS A CA 1
ATOM 809 C C . HIS A 1 106 ? 6.957 4.653 -5.177 1.00 94.06 106 HIS A C 1
ATOM 811 O O . HIS A 1 106 ? 7.299 3.527 -5.544 1.00 94.06 106 HIS A O 1
ATOM 817 N N . TYR A 1 107 ? 6.300 4.880 -4.054 1.00 95.38 107 TYR A N 1
ATOM 818 C CA . TYR A 1 107 ? 5.944 3.851 -3.100 1.00 95.38 107 TYR A CA 1
ATOM 819 C C . TYR A 1 107 ? 4.452 3.552 -3.178 1.00 95.38 107 TYR A C 1
ATOM 821 O O . TYR A 1 107 ? 3.634 4.433 -3.452 1.00 95.38 107 TYR A O 1
ATOM 829 N N . GLN A 1 108 ? 4.109 2.300 -2.912 1.00 96.62 108 GLN A N 1
ATOM 830 C CA . GLN A 1 108 ? 2.770 1.826 -2.612 1.00 96.62 108 GLN A CA 1
ATOM 831 C C . GLN A 1 108 ? 2.821 1.168 -1.238 1.00 96.62 108 GLN A C 1
ATOM 833 O O . GLN A 1 108 ? 3.581 0.229 -1.023 1.00 96.62 108 GLN A O 1
ATOM 838 N N . ILE A 1 109 ? 2.009 1.664 -0.316 1.00 97.69 109 ILE A N 1
ATOM 839 C CA . ILE A 1 109 ? 1.732 1.009 0.955 1.00 97.69 109 ILE A CA 1
ATOM 840 C C . ILE A 1 109 ? 0.387 0.324 0.800 1.00 97.69 109 ILE A C 1
ATOM 842 O O . ILE A 1 109 ? -0.605 0.982 0.481 1.00 97.69 109 ILE A O 1
ATOM 846 N N . THR A 1 110 ? 0.359 -0.982 1.022 1.00 96.56 110 THR A N 1
ATOM 847 C CA . THR A 1 110 ? -0.883 -1.753 1.059 1.00 96.56 110 THR A CA 1
AT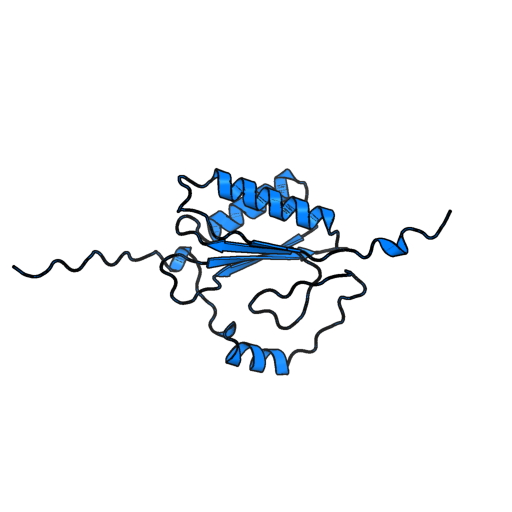OM 848 C C . THR A 1 110 ? -1.142 -2.188 2.483 1.00 96.56 110 THR A C 1
ATOM 850 O O . THR A 1 110 ? -0.220 -2.618 3.167 1.00 96.56 110 THR A O 1
ATOM 853 N N . VAL A 1 111 ? -2.387 -2.096 2.925 1.00 95.69 111 VAL A N 1
ATOM 854 C CA . VAL A 1 111 ? -2.829 -2.481 4.261 1.00 95.69 111 VAL A CA 1
ATOM 855 C C . VAL A 1 111 ? -3.903 -3.549 4.114 1.00 95.69 111 VAL A C 1
ATOM 857 O O . VAL A 1 111 ? -4.835 -3.396 3.317 1.00 95.69 111 VAL A O 1
ATOM 860 N N . PHE A 1 112 ? -3.788 -4.613 4.901 1.00 92.88 112 PHE A N 1
ATOM 861 C CA . PHE A 1 112 ? -4.655 -5.788 4.875 1.00 92.88 112 PHE A CA 1
ATOM 862 C C . PHE A 1 112 ? -5.249 -6.034 6.260 1.00 92.88 112 PHE A C 1
ATOM 864 O O . PHE A 1 112 ? -4.541 -5.855 7.252 1.00 92.88 112 PHE A O 1
ATOM 871 N N . PRO A 1 113 ? -6.510 -6.472 6.364 1.00 92.31 113 PRO A N 1
ATOM 872 C CA . PRO A 1 113 ? -7.087 -6.839 7.646 1.00 92.31 113 PRO A CA 1
ATOM 873 C C . PRO A 1 113 ? -6.530 -8.190 8.099 1.00 92.31 113 PRO A C 1
ATOM 875 O O . PRO A 1 113 ? -6.469 -9.145 7.329 1.00 92.31 113 PRO A O 1
ATOM 878 N N . THR A 1 114 ? -6.145 -8.290 9.367 1.00 88.62 114 THR A N 1
ATOM 879 C CA . THR A 1 114 ? -5.835 -9.581 10.019 1.00 88.62 114 THR A CA 1
ATOM 880 C C . THR A 1 114 ? -7.088 -10.260 10.568 1.00 88.62 114 THR A C 1
ATOM 882 O O . THR A 1 114 ? -7.087 -11.461 10.832 1.00 88.62 114 THR A O 1
ATOM 885 N N . LYS A 1 115 ? -8.149 -9.475 10.781 1.00 88.06 115 LYS A N 1
ATOM 886 C CA . LYS A 1 115 ? -9.451 -9.895 11.309 1.00 88.06 115 LYS A CA 1
ATOM 887 C C . LYS A 1 115 ? -10.557 -9.450 10.346 1.00 88.06 115 LYS A C 1
ATOM 889 O O . LYS A 1 115 ? -10.346 -9.376 9.140 1.00 88.06 115 LYS A O 1
ATOM 894 N N . LYS A 1 11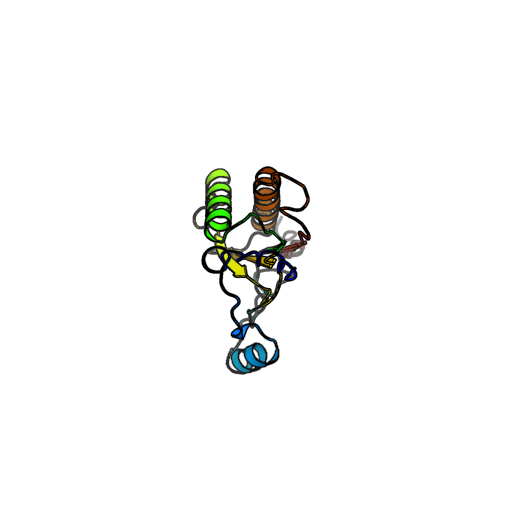6 ? -11.755 -9.171 10.862 1.00 89.38 116 LYS A N 1
ATOM 895 C CA . LYS A 1 116 ? -12.852 -8.606 10.072 1.00 89.38 116 LYS A CA 1
ATOM 896 C C . LYS A 1 116 ? -12.454 -7.226 9.532 1.00 89.38 116 LYS A C 1
ATOM 898 O O . LYS A 1 116 ? -11.930 -6.410 10.284 1.00 89.38 116 LYS A O 1
ATOM 903 N N . TYR A 1 117 ? -12.719 -6.992 8.248 1.00 90.25 117 TYR A N 1
ATOM 904 C CA . TYR A 1 117 ? -12.492 -5.700 7.607 1.00 90.25 117 TYR A CA 1
ATOM 905 C C . TYR A 1 117 ? -13.420 -4.617 8.180 1.00 90.25 117 TYR A C 1
ATOM 907 O O . TYR A 1 117 ? -14.610 -4.866 8.387 1.00 90.25 117 TYR A O 1
ATOM 915 N N . ASP A 1 118 ? -12.862 -3.429 8.406 1.00 91.25 118 ASP A N 1
ATOM 916 C CA . ASP A 1 118 ? -13.555 -2.224 8.863 1.00 91.25 118 ASP A CA 1
ATOM 917 C C . ASP A 1 118 ? -13.057 -1.042 8.020 1.00 91.25 118 ASP A C 1
ATOM 919 O O . ASP A 1 118 ? -11.874 -0.696 8.052 1.00 91.25 118 ASP A O 1
ATOM 923 N N . ASP A 1 119 ? -13.937 -0.455 7.209 1.00 92.00 119 ASP A N 1
ATOM 924 C CA . ASP A 1 119 ? -13.570 0.620 6.284 1.00 92.00 119 ASP A CA 1
ATOM 925 C C . ASP A 1 119 ? -13.166 1.911 7.011 1.00 92.00 119 ASP A C 1
ATOM 927 O O . ASP A 1 119 ? -12.269 2.622 6.549 1.00 92.00 119 ASP A O 1
ATOM 931 N N . THR A 1 120 ? -13.748 2.175 8.182 1.00 91.94 120 THR A N 1
ATOM 932 C CA . THR A 1 120 ? -13.446 3.353 9.002 1.00 91.94 120 THR A CA 1
ATOM 933 C C . THR A 1 120 ? -12.047 3.251 9.599 1.00 91.94 120 THR A C 1
ATOM 935 O O . THR A 1 120 ? -11.274 4.206 9.512 1.00 91.94 120 THR A O 1
ATOM 938 N N . VAL A 1 121 ? -11.673 2.082 10.131 1.00 92.50 121 VAL A N 1
ATOM 939 C CA . VAL A 1 121 ? -10.319 1.839 10.663 1.00 92.50 121 VAL A CA 1
ATOM 940 C C . VAL A 1 121 ? -9.255 2.058 9.584 1.00 92.50 121 VAL A C 1
ATOM 942 O O . VAL A 1 121 ? -8.248 2.724 9.825 1.00 92.50 121 VAL A O 1
ATOM 945 N N . PHE A 1 122 ? -9.480 1.535 8.378 1.00 94.25 122 PHE A N 1
ATOM 946 C CA . PHE A 1 122 ? -8.517 1.634 7.279 1.00 94.25 122 PHE A CA 1
ATOM 947 C C . PHE A 1 122 ? -8.414 3.053 6.723 1.00 94.25 122 PHE A C 1
ATOM 949 O O . PHE A 1 122 ? -7.315 3.503 6.392 1.00 94.25 122 PHE A O 1
ATOM 956 N N . GLN A 1 123 ? -9.538 3.767 6.653 1.00 94.06 123 GLN A N 1
ATOM 957 C CA . GLN A 1 123 ? -9.562 5.172 6.272 1.00 94.06 123 GLN A CA 1
ATOM 958 C C . GLN A 1 123 ? -8.780 6.037 7.271 1.00 94.06 123 GLN A C 1
ATOM 960 O O . GLN A 1 123 ? -7.926 6.815 6.845 1.00 94.06 123 GLN A O 1
ATOM 965 N N . ILE A 1 124 ? -9.041 5.892 8.577 1.00 92.31 124 ILE A N 1
ATOM 966 C CA . ILE A 1 124 ? -8.340 6.645 9.631 1.00 92.31 124 ILE A CA 1
ATOM 967 C C . ILE A 1 124 ? -6.839 6.367 9.560 1.00 92.31 124 ILE A C 1
ATOM 969 O O . ILE A 1 124 ? -6.050 7.304 9.455 1.00 92.31 124 ILE A O 1
ATOM 973 N N . PHE A 1 125 ? -6.453 5.088 9.507 1.00 95.50 125 PHE A N 1
ATOM 974 C CA . PHE A 1 125 ? -5.050 4.691 9.433 1.00 95.50 125 PHE A CA 1
ATOM 975 C C . PHE A 1 125 ? -4.313 5.337 8.249 1.00 95.50 125 PHE A C 1
ATOM 977 O O . PHE A 1 125 ? -3.223 5.880 8.424 1.00 95.50 125 PHE A O 1
ATOM 984 N N . ILE A 1 126 ? -4.896 5.305 7.044 1.00 96.12 126 ILE A N 1
ATOM 985 C CA . ILE A 1 126 ? -4.258 5.883 5.851 1.00 96.12 126 ILE A CA 1
ATOM 986 C C . ILE A 1 126 ? -4.118 7.401 5.970 1.00 96.12 126 ILE A C 1
ATOM 988 O O . ILE A 1 126 ? -3.060 7.936 5.641 1.00 96.12 126 ILE A O 1
ATOM 992 N N . ILE A 1 127 ? -5.161 8.093 6.434 1.00 95.19 127 ILE A N 1
ATOM 993 C CA . ILE A 1 127 ? -5.146 9.556 6.568 1.00 95.19 127 ILE A CA 1
ATOM 994 C C . ILE A 1 127 ? -4.099 9.994 7.596 1.00 95.19 127 ILE A C 1
ATOM 996 O O . ILE A 1 127 ? -3.359 10.950 7.368 1.00 95.19 127 ILE A O 1
ATOM 1000 N N . GLU A 1 128 ? -3.997 9.291 8.719 1.00 94.88 128 GLU A N 1
ATOM 1001 C CA . GLU A 1 128 ? -3.018 9.621 9.752 1.00 94.88 128 GLU A CA 1
ATOM 1002 C C . GLU A 1 128 ? -1.589 9.274 9.348 1.00 94.88 128 GLU A C 1
ATOM 1004 O O . GLU A 1 128 ? -0.661 10.021 9.666 1.00 94.88 128 GLU A O 1
ATOM 1009 N N . LEU A 1 129 ? -1.397 8.180 8.610 1.00 96.06 129 LEU A N 1
ATOM 1010 C CA . LEU A 1 129 ? -0.102 7.857 8.025 1.00 96.06 129 LEU A CA 1
ATOM 1011 C C . LEU A 1 129 ? 0.337 8.939 7.029 1.00 96.06 129 LEU A C 1
ATOM 1013 O O . LEU A 1 129 ? 1.481 9.389 7.094 1.00 96.06 129 LEU A O 1
ATOM 1017 N N . ASP A 1 130 ? -0.566 9.398 6.156 1.00 95.62 130 ASP A N 1
ATOM 1018 C CA . ASP A 1 130 ? -0.310 10.518 5.243 1.00 95.62 130 ASP A CA 1
ATOM 1019 C C . ASP A 1 130 ? 0.065 11.788 6.016 1.00 95.62 130 ASP A C 1
ATOM 1021 O O . ASP A 1 130 ? 1.079 12.422 5.725 1.00 95.62 130 ASP A O 1
ATOM 1025 N N . TYR A 1 131 ? -0.685 12.122 7.069 1.00 93.50 131 TYR A N 1
ATOM 1026 C CA . TYR A 1 131 ? -0.380 13.264 7.930 1.00 93.50 131 TYR A CA 1
ATOM 1027 C C . TYR A 1 131 ? 1.009 13.149 8.575 1.00 93.50 131 TYR A C 1
ATOM 1029 O O . TYR A 1 131 ? 1.786 14.108 8.553 1.00 93.50 131 TYR A O 1
ATOM 1037 N N . LYS A 1 132 ? 1.365 11.972 9.100 1.00 92.69 132 LYS A N 1
ATOM 1038 C CA . LYS A 1 132 ? 2.661 11.729 9.750 1.00 92.69 132 LYS A CA 1
ATOM 1039 C C . LYS A 1 132 ? 3.816 11.824 8.749 1.00 92.69 132 LYS A C 1
ATOM 1041 O O . LYS A 1 132 ? 4.797 12.522 9.009 1.00 92.69 132 LYS A O 1
ATOM 1046 N N . LEU A 1 133 ? 3.686 11.215 7.569 1.00 93.06 133 LEU A N 1
ATOM 1047 C CA . LEU A 1 133 ? 4.672 11.347 6.489 1.00 93.06 133 LEU A CA 1
ATOM 1048 C C . LEU A 1 133 ? 4.766 12.795 5.988 1.00 93.06 133 LEU A C 1
ATOM 1050 O O . LEU A 1 133 ? 5.863 13.319 5.798 1.00 93.06 133 LEU A O 1
ATOM 1054 N N . SER A 1 134 ? 3.637 13.487 5.851 1.00 91.12 134 SER A N 1
ATOM 1055 C CA . SER A 1 134 ? 3.602 14.891 5.451 1.00 91.12 134 SER A CA 1
ATOM 1056 C C . SER A 1 134 ? 4.272 15.804 6.480 1.00 91.12 134 SER A C 1
ATOM 1058 O O . SER A 1 134 ? 4.955 16.738 6.081 1.00 91.12 134 SER A O 1
ATOM 1060 N N . ASN A 1 135 ? 4.146 15.550 7.782 1.00 88.25 135 ASN A N 1
ATOM 1061 C CA . ASN A 1 135 ? 4.835 16.339 8.812 1.00 88.25 135 ASN A CA 1
ATOM 1062 C C . ASN A 1 135 ? 6.331 16.043 8.890 1.00 88.25 135 ASN A C 1
ATOM 1064 O O . ASN A 1 135 ? 7.123 16.910 9.250 1.00 88.25 135 ASN A O 1
ATOM 1068 N N . ASN A 1 136 ? 6.725 14.835 8.498 1.00 82.25 136 ASN A N 1
ATOM 1069 C CA . ASN A 1 136 ? 8.124 14.459 8.383 1.00 82.25 136 ASN A CA 1
ATOM 1070 C C . ASN A 1 136 ? 8.776 14.998 7.096 1.00 82.25 136 ASN A C 1
ATOM 1072 O O . ASN A 1 136 ? 9.988 14.838 6.914 1.00 82.25 136 ASN A O 1
ATOM 1076 N N . LYS A 1 137 ? 8.033 15.674 6.204 1.00 74.88 137 LYS A N 1
ATOM 1077 C CA . LYS A 1 137 ? 8.607 16.370 5.042 1.00 74.88 137 LYS A CA 1
ATOM 1078 C C . LYS A 1 137 ? 9.267 17.682 5.478 1.00 74.88 137 LYS A C 1
ATOM 1080 O O . LYS A 1 137 ? 8.773 18.396 6.337 1.00 74.88 137 LYS A O 1
ATOM 1085 N N . GLY A 1 138 ? 10.421 17.989 4.901 1.00 66.56 138 GLY A N 1
ATOM 1086 C CA . GLY A 1 138 ? 11.131 19.250 5.117 1.00 66.56 138 GLY A CA 1
ATOM 1087 C C . GLY A 1 138 ? 10.603 20.329 4.178 1.00 66.56 138 GLY A C 1
ATOM 1088 O O . GLY A 1 138 ? 10.378 21.460 4.593 1.00 66.56 138 GLY A O 1
ATOM 1089 N N . ASN A 1 139 ? 10.336 19.965 2.921 1.00 69.69 139 ASN A N 1
ATOM 1090 C CA . ASN A 1 139 ? 9.678 20.821 1.934 1.00 69.69 139 ASN A CA 1
ATOM 1091 C C . ASN A 1 139 ? 8.639 20.038 1.104 1.00 69.69 139 ASN A C 1
ATOM 1093 O O . ASN A 1 139 ? 8.551 18.812 1.171 1.00 69.69 139 ASN A O 1
ATOM 1097 N N . SER A 1 140 ? 7.833 20.751 0.313 1.00 62.84 140 SER A N 1
ATOM 1098 C CA . SER A 1 140 ? 6.739 20.173 -0.484 1.00 62.84 140 SER A CA 1
ATOM 1099 C C . SER A 1 140 ? 7.187 19.259 -1.631 1.00 62.84 140 SER A C 1
ATOM 1101 O O . SER A 1 140 ? 6.360 18.513 -2.145 1.00 62.84 140 SER A O 1
ATOM 1103 N N . MET A 1 141 ? 8.463 19.287 -2.031 1.00 71.00 141 MET A N 1
ATOM 1104 C CA . MET A 1 141 ? 8.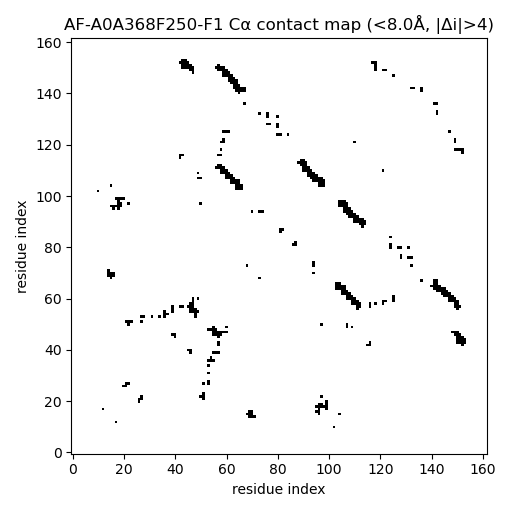994 18.426 -3.098 1.00 71.00 141 MET A CA 1
ATOM 1105 C C . MET A 1 141 ? 9.509 17.078 -2.577 1.00 71.00 141 MET A C 1
ATOM 1107 O O . MET A 1 141 ? 9.789 16.182 -3.369 1.00 71.00 141 MET A O 1
ATOM 1111 N N . GLU A 1 142 ? 9.614 16.911 -1.258 1.00 84.31 142 GLU A N 1
ATOM 1112 C CA . GLU A 1 142 ? 10.118 15.682 -0.633 1.00 84.31 142 GLU A CA 1
ATOM 1113 C C . GLU A 1 142 ? 9.053 14.587 -0.489 1.00 84.31 142 GLU A C 1
ATOM 1115 O O . GLU A 1 142 ? 9.403 13.419 -0.331 1.00 84.31 142 GLU A O 1
ATOM 1120 N N . TYR A 1 143 ? 7.769 14.951 -0.558 1.00 90.50 143 TYR A N 1
ATOM 1121 C CA . TYR A 1 143 ? 6.626 14.045 -0.438 1.00 90.50 143 TYR A CA 1
ATOM 1122 C C . TYR A 1 143 ? 5.432 14.605 -1.219 1.00 90.50 143 TYR A C 1
ATOM 1124 O O . TYR A 1 143 ? 4.897 15.660 -0.867 1.00 90.50 143 TYR A 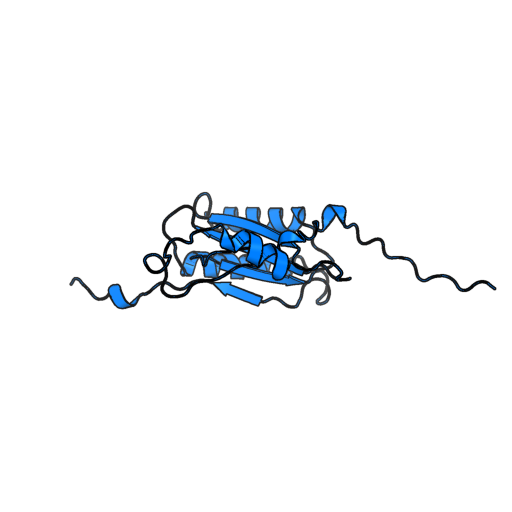O 1
ATOM 1132 N N . PHE A 1 144 ? 5.040 13.931 -2.302 1.00 92.00 144 PHE A N 1
ATOM 1133 C CA . PHE A 1 144 ? 4.037 14.435 -3.243 1.00 92.00 144 PHE A CA 1
ATOM 1134 C C . PHE A 1 144 ? 3.328 13.309 -4.013 1.00 92.00 144 PHE A C 1
ATOM 1136 O O . PHE A 1 144 ? 3.592 12.124 -3.808 1.00 92.00 144 PHE A O 1
ATOM 1143 N N . SER A 1 145 ? 2.407 13.683 -4.911 1.00 91.75 145 SER A N 1
ATOM 1144 C CA . SER A 1 145 ? 1.599 12.749 -5.717 1.00 91.75 145 SER A CA 1
ATOM 1145 C C . SER A 1 145 ? 0.822 11.729 -4.881 1.00 91.75 145 SER A C 1
ATOM 1147 O O . SER A 1 145 ? 0.605 10.599 -5.322 1.00 91.75 145 SER A O 1
ATOM 1149 N N . VAL A 1 146 ? 0.409 12.130 -3.676 1.00 94.69 146 VAL A N 1
ATOM 1150 C CA . VAL A 1 146 ? -0.309 11.260 -2.746 1.00 94.69 146 VAL A CA 1
ATOM 1151 C C . VAL A 1 146 ? -1.671 10.904 -3.326 1.00 94.69 146 VAL A C 1
ATOM 1153 O O . VAL A 1 146 ? -2.443 11.775 -3.732 1.00 94.69 146 VAL A O 1
ATOM 1156 N N . LYS A 1 147 ? -1.962 9.608 -3.371 1.00 96.88 147 LYS A N 1
ATOM 1157 C CA . LYS A 1 147 ? -3.266 9.050 -3.720 1.00 96.88 147 LYS A CA 1
ATOM 1158 C C . LYS A 1 147 ? -3.580 7.929 -2.753 1.00 96.88 147 LYS A C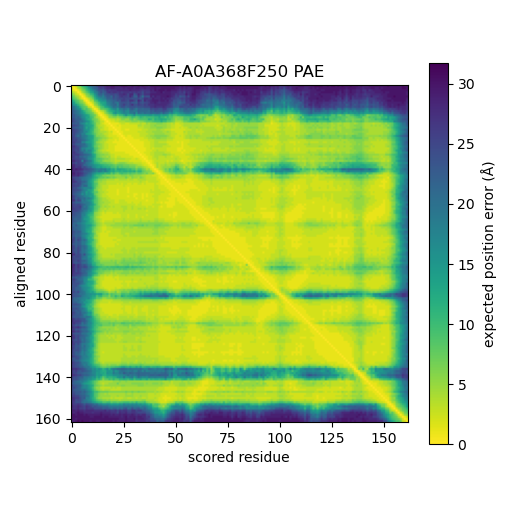 1
ATOM 1160 O O . LYS A 1 147 ? -2.715 7.104 -2.473 1.00 96.88 147 LYS A O 1
ATOM 1165 N N . TYR A 1 148 ? -4.817 7.866 -2.301 1.00 94.56 148 TYR A N 1
ATOM 1166 C CA . TYR A 1 148 ? -5.292 6.794 -1.444 1.00 94.56 148 TYR A CA 1
ATOM 1167 C C . TYR A 1 148 ? -6.574 6.195 -2.001 1.00 94.56 148 TYR A C 1
ATOM 1169 O O . TYR A 1 148 ? -7.396 6.879 -2.611 1.00 94.56 148 TYR A O 1
ATOM 1177 N N . GLU A 1 149 ? -6.722 4.899 -1.785 1.00 95.19 149 GLU A N 1
ATOM 1178 C CA . GLU A 1 149 ? -7.893 4.110 -2.130 1.00 95.19 149 GLU A CA 1
ATOM 1179 C C . GLU A 1 149 ? -8.131 3.132 -0.979 1.00 95.19 149 GLU A C 1
ATOM 1181 O O . GLU A 1 149 ? -7.187 2.563 -0.433 1.00 95.19 149 GLU A O 1
ATOM 1186 N N . TRP A 1 150 ? -9.382 2.906 -0.601 1.00 95.12 150 TRP A N 1
ATOM 1187 C CA . TRP A 1 150 ? -9.740 1.853 0.344 1.00 95.12 150 TRP A CA 1
ATOM 1188 C C . TRP A 1 150 ? -11.064 1.223 -0.054 1.00 95.12 150 TRP A C 1
ATOM 1190 O O . TRP A 1 150 ? -11.884 1.804 -0.770 1.00 95.12 150 TRP A O 1
ATOM 1200 N N . SER A 1 151 ? -11.234 -0.012 0.390 1.00 93.94 151 SER A N 1
ATOM 1201 C CA . SER A 1 151 ? -12.465 -0.772 0.237 1.00 93.94 151 SER A CA 1
ATOM 1202 C C . SER A 1 151 ? -13.568 -0.171 1.113 1.00 93.94 151 SER A C 1
ATOM 1204 O O . SER A 1 151 ? -13.298 0.477 2.118 1.00 93.94 151 SER A O 1
ATOM 1206 N N . ARG A 1 152 ? -14.831 -0.333 0.733 1.00 91.56 152 ARG A N 1
ATOM 1207 C CA . ARG A 1 152 ? -15.975 0.149 1.523 1.00 91.56 152 ARG A CA 1
ATOM 1208 C C . ARG A 1 152 ? -16.756 -1.033 2.050 1.00 91.56 152 ARG A C 1
ATOM 1210 O O . ARG A 1 152 ? -16.790 -2.071 1.398 1.00 91.56 152 ARG A O 1
ATOM 1217 N N . LEU A 1 153 ? -17.390 -0.898 3.206 1.00 87.00 153 LEU A N 1
ATOM 1218 C CA . LEU A 1 153 ? -18.376 -1.876 3.654 1.00 87.00 153 LEU A CA 1
ATOM 1219 C C . LEU A 1 153 ? -19.725 -1.609 2.979 1.00 87.00 153 LEU A C 1
ATOM 1221 O O . LEU A 1 153 ? -20.038 -0.480 2.593 1.00 87.00 153 LEU A O 1
ATOM 1225 N N . ASP A 1 154 ? -20.520 -2.663 2.788 1.00 73.56 154 ASP A N 1
ATOM 1226 C CA . ASP A 1 154 ? -21.926 -2.482 2.435 1.00 73.56 154 ASP A CA 1
ATOM 1227 C C . ASP A 1 154 ? -22.727 -2.219 3.714 1.00 73.56 154 ASP A C 1
ATOM 1229 O O . ASP A 1 154 ? -23.113 -3.144 4.429 1.00 73.56 154 ASP A O 1
ATOM 1233 N N . HIS A 1 155 ? -22.967 -0.946 4.023 1.00 62.69 155 HIS A N 1
ATOM 1234 C CA . HIS A 1 155 ? -23.771 -0.567 5.188 1.00 62.69 155 HIS A CA 1
ATOM 1235 C C . HIS A 1 155 ? -25.277 -0.808 4.976 1.00 62.69 155 HIS A C 1
ATOM 1237 O O . HIS A 1 155 ? -26.052 -0.654 5.923 1.00 62.69 155 HIS A O 1
ATOM 1243 N N . SER A 1 156 ? -25.717 -1.217 3.776 1.00 58.16 156 SER A N 1
ATOM 1244 C CA . SER A 1 156 ? -27.144 -1.398 3.457 1.00 58.16 156 SER A CA 1
ATOM 1245 C C . SER A 1 156 ? -27.809 -2.568 4.193 1.00 58.16 156 SER A C 1
ATOM 1247 O O . SER A 1 156 ? -29.018 -2.542 4.402 1.00 58.16 156 SER A O 1
ATOM 1249 N N . TYR A 1 157 ? -27.033 -3.537 4.691 1.00 49.97 157 TYR A N 1
ATOM 1250 C CA . TYR A 1 157 ? -27.543 -4.657 5.496 1.00 49.97 157 TYR A CA 1
ATOM 1251 C C . TYR A 1 157 ? -27.685 -4.342 6.996 1.00 49.97 157 TYR A C 1
ATOM 1253 O O . TYR A 1 157 ? -28.171 -5.180 7.751 1.00 49.97 157 TYR A O 1
ATOM 1261 N N . SER A 1 158 ? -27.282 -3.149 7.455 1.00 47.81 158 SER A N 1
ATOM 1262 C CA . SER A 1 158 ? -27.402 -2.752 8.871 1.00 47.81 158 SER A CA 1
ATOM 1263 C C . SER A 1 158 ? -28.808 -2.278 9.277 1.00 47.81 158 SER A C 1
ATOM 1265 O O . SER A 1 158 ? -29.066 -2.062 10.459 1.00 47.81 158 SER A O 1
ATOM 1267 N N . GLN A 1 159 ? -29.748 -2.179 8.330 1.00 44.97 159 GLN A N 1
ATOM 1268 C CA . GLN A 1 159 ? -31.171 -1.964 8.612 1.00 44.97 159 GLN A CA 1
ATOM 1269 C C . GLN A 1 159 ? -31.924 -3.297 8.592 1.00 44.97 159 GLN A C 1
ATOM 1271 O O . GLN A 1 159 ? -32.628 -3.622 7.641 1.00 44.97 159 GLN A O 1
ATOM 1276 N N . GLY A 1 160 ? -31.754 -4.098 9.641 1.00 49.47 160 GLY A N 1
ATOM 1277 C CA . GLY A 1 160 ? -32.402 -5.404 9.715 1.00 49.47 160 GLY A CA 1
ATOM 1278 C C . GLY A 1 160 ? -32.231 -6.084 11.061 1.00 49.47 160 GLY A C 1
ATOM 1279 O O . GLY A 1 160 ? -31.551 -7.101 11.133 1.00 49.47 160 GLY A O 1
ATOM 1280 N N . ASN A 1 161 ? -32.779 -5.468 12.114 1.00 36.84 161 ASN A N 1
ATOM 1281 C CA . ASN A 1 161 ? -33.515 -6.104 13.220 1.00 36.84 161 ASN A CA 1
AT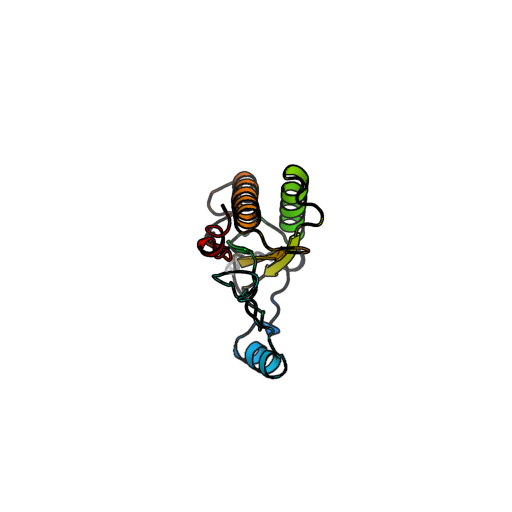OM 1282 C C . ASN A 1 161 ? -33.714 -5.069 14.342 1.00 36.84 161 ASN A C 1
ATOM 1284 O O . ASN A 1 161 ? -32.886 -4.943 15.246 1.00 36.84 161 ASN A O 1
ATOM 1288 N N . CYS A 1 162 ? -34.813 -4.316 14.234 1.00 40.16 162 CYS A N 1
ATOM 1289 C CA . CYS A 1 162 ? -35.546 -3.825 15.400 1.00 40.16 162 CYS A CA 1
ATOM 1290 C C . CYS A 1 162 ? -36.468 -4.939 15.899 1.00 40.16 162 CYS A C 1
ATOM 1292 O O . CYS A 1 162 ? -36.987 -5.680 15.032 1.00 40.16 162 CYS A O 1
#

Foldseek 3Di:
DDDDDDPPPPLVDVFADAADCCLPPVNLVVVLVPDDEDDACVQFVFWDDDRSHSYTAQWKKKKKWFSPDGPVNLVVLLVVLCVVVVVPQQKDWDWHFHDHDDPITMIMIIIHGSDRRDQVVRVVSVVVSVVSVVVVDPDPRRIDPMDMDGTHHDCVVVPDDD

pLDDT: mean 83.87, std 17.11, range [27.22, 97.69]

InterPro domains:
  IPR026112 Amnionless [PF14828] (25-135)